Protein AF-A0A0K8THL3-F1 (afdb_monomer_lite)

Secondary structure (DSSP, 8-state):
-EEEHHHHHHHHHHHHHHTTPPPPPHHHHHHHHHHHSTTPEEEEESSTTTPEEEEES--PPTT-GGGGGGGHHHHGGG------PPPP-----------------------------HHHHH--GGGSS--PPP-PPPTT-PPPTT--HHHHHHHHHHTT-

Foldseek 3Di:
DKAFLVLVVVVVVVVCVVVVHDDDDSVVVVVVVPVVDDPWDWDFDDDVPPTGIITPPDDDDPPDPSPVVRPPVVVVPPDDDDDDDDDDDDDDDDDDDDDDDDDDDDDDDDPPPPPDDPCNVPPDCPVVDPDDDDPDDPPPDDDPPVDDVVNVVVVVVVVPD

Sequence (161 aa):
VSLPRSTLYNHYLRHCYDNKLDPVNAASFGKLIRSVFLGLRTRRLGTRGNSKYHYYGIRVKAGSVLTHMAGEDELAGRGGSAKRFRLSGGGSVPGGATPGGSTIKEDPSSLGGGGVSLQEYLGEGSGAIPEFPEVEAPPGTAIPTMCTLEDLDTFRSIYRE

pLDDT: mean 71.25, std 22.33, range [30.94, 98.06]

Organism: Lygus hesperus (NCBI:txid30085)

Structure (mmCIF, N/CA/C/O backbone):
data_AF-A0A0K8THL3-F1
#
_entry.id   AF-A0A0K8THL3-F1
#
loop_
_atom_site.group_PDB
_atom_site.id
_atom_site.type_symbol
_atom_site.label_atom_id
_atom_site.label_alt_id
_atom_site.label_comp_id
_atom_site.label_asym_id
_atom_site.label_entity_id
_atom_site.label_seq_id
_atom_site.pdbx_PDB_ins_code
_atom_site.Cartn_x
_atom_site.Cartn_y
_atom_site.Cartn_z
_atom_site.occupancy
_atom_site.B_iso_or_equiv
_atom_site.auth_seq_id
_atom_site.auth_comp_id
_atom_site.auth_asym_id
_atom_site.auth_atom_id
_atom_site.pdbx_PDB_model_num
ATOM 1 N N .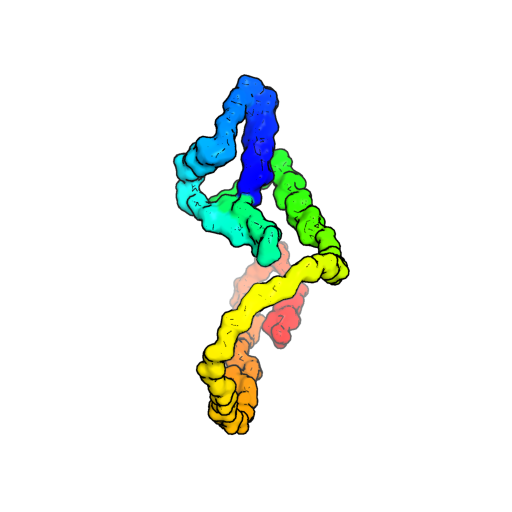 VAL A 1 1 ? -3.066 -11.483 2.673 1.00 85.88 1 VAL A N 1
ATOM 2 C CA . VAL A 1 1 ? -3.514 -10.488 1.664 1.00 85.88 1 VAL A CA 1
ATOM 3 C C . VAL A 1 1 ? -2.452 -9.402 1.483 1.00 85.88 1 VAL A C 1
ATOM 5 O O . VAL A 1 1 ? -1.782 -9.061 2.459 1.00 85.88 1 VAL A O 1
ATOM 8 N N . SER A 1 2 ? -2.244 -8.908 0.260 1.00 91.44 2 SER A N 1
ATOM 9 C CA . SER A 1 2 ? -1.253 -7.862 -0.049 1.00 91.44 2 SER A CA 1
ATOM 10 C C . SER A 1 2 ? -1.715 -6.950 -1.176 1.00 91.44 2 SER A C 1
ATOM 12 O O . SER A 1 2 ? -2.464 -7.398 -2.037 1.00 91.44 2 SER A O 1
ATOM 14 N N . LEU A 1 3 ? -1.191 -5.724 -1.212 1.00 93.88 3 LEU A N 1
ATOM 15 C CA . LEU A 1 3 ? -1.493 -4.728 -2.240 1.00 93.88 3 LEU A CA 1
ATOM 16 C C . LEU A 1 3 ? -0.194 -4.186 -2.875 1.00 93.88 3 LEU A C 1
ATOM 18 O O . LEU A 1 3 ? 0.774 -3.950 -2.135 1.00 93.88 3 LEU A O 1
ATOM 22 N N . PRO A 1 4 ? -0.122 -4.002 -4.208 1.00 95.25 4 PRO A N 1
ATOM 23 C CA . PRO A 1 4 ? 1.056 -3.425 -4.853 1.00 95.25 4 PRO A CA 1
ATOM 24 C C . PRO A 1 4 ? 1.303 -1.980 -4.395 1.00 95.25 4 PRO A C 1
ATOM 26 O O . PRO A 1 4 ? 0.371 -1.189 -4.231 1.00 95.25 4 PRO A O 1
ATOM 29 N N . ARG A 1 5 ? 2.577 -1.609 -4.191 1.00 96.19 5 ARG A N 1
ATOM 30 C CA . ARG A 1 5 ? 2.930 -0.242 -3.757 1.00 96.19 5 ARG A CA 1
ATOM 31 C C . ARG A 1 5 ? 2.615 0.815 -4.812 1.00 96.19 5 ARG A C 1
ATOM 33 O O . ARG A 1 5 ? 2.231 1.919 -4.445 1.00 96.19 5 ARG A O 1
ATOM 40 N N . SER A 1 6 ? 2.796 0.476 -6.089 1.00 94.62 6 SER A N 1
ATOM 41 C CA . SER A 1 6 ? 2.522 1.357 -7.230 1.00 94.62 6 SER A CA 1
ATOM 42 C C . SER A 1 6 ? 1.055 1.759 -7.269 1.00 94.62 6 SER A C 1
ATOM 44 O O . SER A 1 6 ? 0.757 2.947 -7.239 1.00 94.62 6 SER A O 1
ATOM 46 N N . THR A 1 7 ? 0.148 0.781 -7.246 1.00 93.19 7 THR A N 1
ATOM 47 C CA . THR A 1 7 ? -1.303 1.000 -7.269 1.00 93.19 7 THR A CA 1
ATOM 48 C C . THR A 1 7 ? -1.738 1.917 -6.128 1.00 93.19 7 THR A C 1
ATOM 50 O O . THR A 1 7 ? -2.453 2.895 -6.338 1.00 93.19 7 THR A O 1
ATOM 53 N N . LEU A 1 8 ? -1.246 1.652 -4.914 1.00 94.38 8 LEU A N 1
ATOM 54 C CA . LEU A 1 8 ? -1.619 2.429 -3.737 1.00 94.38 8 LEU A CA 1
ATOM 55 C C . LEU A 1 8 ? -1.040 3.858 -3.762 1.00 94.38 8 LEU A C 1
ATOM 57 O O . LEU A 1 8 ? -1.743 4.800 -3.400 1.00 94.38 8 LEU A O 1
ATOM 61 N N . TYR A 1 9 ? 0.196 4.045 -4.235 1.00 96.56 9 TYR A N 1
ATOM 62 C CA . TYR A 1 9 ? 0.767 5.386 -4.399 1.00 96.56 9 TYR A CA 1
ATOM 63 C C . TYR A 1 9 ? 0.084 6.172 -5.529 1.00 96.56 9 TYR A C 1
ATOM 65 O O . TYR A 1 9 ? -0.214 7.347 -5.353 1.00 96.56 9 TYR A O 1
ATOM 73 N N . ASN A 1 10 ? -0.263 5.534 -6.650 1.00 94.81 10 ASN A N 1
ATOM 74 C CA . ASN A 1 10 ? -1.016 6.177 -7.734 1.00 94.81 10 ASN A CA 1
ATOM 75 C C . ASN A 1 10 ? -2.397 6.651 -7.271 1.00 94.81 10 ASN A C 1
ATOM 77 O O . ASN A 1 10 ? -2.831 7.746 -7.624 1.00 94.81 10 ASN A O 1
ATOM 81 N N . HIS A 1 11 ? -3.079 5.861 -6.444 1.00 94.25 11 HIS A N 1
ATOM 82 C CA . HIS A 1 11 ? -4.331 6.296 -5.837 1.00 94.25 11 HIS A CA 1
ATOM 83 C C . HIS A 1 11 ? -4.140 7.492 -4.901 1.00 94.25 11 HIS A C 1
ATOM 85 O O . HIS A 1 11 ? -4.945 8.418 -4.925 1.00 94.25 11 HIS A O 1
ATOM 91 N N . TYR A 1 12 ? -3.062 7.505 -4.113 1.00 95.69 12 TYR A N 1
ATOM 92 C CA . TYR A 1 12 ? -2.699 8.671 -3.309 1.00 95.69 12 TYR A CA 1
ATOM 93 C C . TYR A 1 12 ? -2.476 9.920 -4.179 1.00 95.69 12 TYR A C 1
ATOM 95 O O . TYR A 1 12 ? -3.019 10.973 -3.860 1.00 95.69 12 TYR A O 1
ATOM 103 N N . LEU A 1 13 ? -1.772 9.801 -5.310 1.00 95.88 13 LEU A N 1
ATOM 104 C CA . LEU A 1 13 ? -1.565 10.922 -6.236 1.00 95.88 13 LEU A CA 1
ATOM 105 C C . LEU A 1 13 ? -2.882 11.466 -6.803 1.00 95.88 13 LEU A C 1
ATOM 107 O O . LEU A 1 13 ? -3.075 12.680 -6.826 1.00 95.88 13 LEU A O 1
ATOM 111 N N . ARG A 1 14 ? -3.802 10.584 -7.219 1.00 94.62 14 ARG A N 1
ATOM 112 C CA . ARG A 1 14 ? -5.140 11.002 -7.677 1.00 94.62 14 ARG A CA 1
ATOM 113 C C . ARG A 1 14 ? -5.910 11.713 -6.568 1.00 94.62 14 ARG A C 1
ATOM 115 O O . ARG A 1 14 ? -6.432 12.797 -6.788 1.00 94.62 14 ARG A O 1
ATOM 122 N N . HIS A 1 15 ? -5.893 11.158 -5.357 1.00 94.94 15 HIS A N 1
ATOM 123 C CA . HIS A 1 15 ? -6.540 11.780 -4.206 1.00 94.94 15 HIS A CA 1
ATOM 124 C C . HIS A 1 15 ? -5.981 13.181 -3.914 1.00 94.94 15 HIS A C 1
ATOM 126 O O . HIS A 1 15 ? -6.752 14.107 -3.667 1.00 94.94 15 HIS A O 1
ATOM 132 N N . CYS A 1 16 ? -4.660 13.359 -3.989 1.00 97.25 16 CYS A N 1
ATOM 133 C CA . CYS A 1 16 ? -4.028 14.670 -3.870 1.00 97.25 16 CYS A CA 1
ATOM 134 C C . CYS A 1 16 ? -4.505 15.639 -4.960 1.00 97.25 16 CYS A C 1
ATOM 136 O O . CYS A 1 16 ? -4.880 16.766 -4.647 1.00 97.25 16 CYS A O 1
ATOM 138 N N . TYR A 1 17 ? -4.567 15.192 -6.215 1.00 96.56 17 TYR A N 1
ATOM 139 C CA . TYR A 1 17 ? -5.036 16.010 -7.336 1.00 96.56 17 TYR A CA 1
ATOM 140 C C . TYR A 1 17 ? -6.493 16.481 -7.176 1.00 96.56 17 TYR A C 1
ATOM 142 O O . TYR A 1 17 ? -6.798 17.664 -7.390 1.00 96.56 17 TYR A O 1
ATOM 150 N N . ASP A 1 18 ? -7.379 15.576 -6.759 1.00 96.25 18 ASP A N 1
ATOM 151 C CA . ASP A 1 18 ? -8.805 15.863 -6.567 1.00 96.25 18 ASP A CA 1
ATOM 152 C C . ASP A 1 18 ? -9.028 16.849 -5.412 1.00 96.25 18 ASP A C 1
ATOM 154 O O . ASP A 1 18 ? -9.877 17.734 -5.503 1.00 96.25 18 ASP A O 1
ATOM 158 N N . ASN A 1 19 ? -8.211 16.755 -4.358 1.00 97.19 19 ASN A N 1
ATOM 159 C CA . ASN A 1 19 ? -8.309 17.596 -3.161 1.00 97.19 19 ASN A CA 1
ATOM 160 C C . ASN A 1 19 ? -7.392 18.830 -3.195 1.00 97.19 19 ASN A C 1
ATOM 162 O O . ASN A 1 19 ? -7.303 19.541 -2.197 1.00 97.19 19 ASN A O 1
ATOM 166 N N . LYS A 1 20 ? -6.712 19.094 -4.321 1.00 96.81 20 LYS A N 1
ATOM 167 C CA . LYS A 1 20 ? -5.757 20.211 -4.481 1.00 96.81 20 LYS A CA 1
ATOM 168 C C . LYS A 1 20 ? -4.655 20.218 -3.413 1.00 96.81 20 LYS A C 1
ATOM 170 O O . LYS A 1 20 ? -4.260 21.269 -2.919 1.00 96.81 20 LYS A O 1
ATOM 175 N N . LEU A 1 21 ? -4.168 19.030 -3.063 1.00 96.88 21 LEU A N 1
ATOM 176 C CA . LEU A 1 21 ? -3.054 18.830 -2.142 1.00 96.88 21 LEU A CA 1
ATOM 177 C C . LEU A 1 21 ? -1.776 18.535 -2.919 1.00 96.88 21 LEU A C 1
ATOM 179 O O . LEU A 1 21 ? -1.799 17.792 -3.902 1.00 96.88 21 LEU A O 1
ATOM 183 N N . ASP A 1 22 ? -0.649 19.025 -2.413 1.00 97.12 22 ASP A N 1
ATOM 184 C CA . ASP A 1 22 ? 0.654 18.658 -2.951 1.00 97.12 22 ASP A CA 1
ATOM 185 C C . ASP A 1 22 ? 1.052 17.253 -2.478 1.00 97.12 22 ASP A C 1
ATOM 187 O O . ASP A 1 22 ? 1.106 16.986 -1.269 1.00 97.12 22 ASP A O 1
ATOM 191 N N . PRO A 1 23 ? 1.328 16.318 -3.404 1.00 97.00 23 PRO A N 1
ATOM 192 C CA . PRO A 1 23 ? 1.709 14.973 -3.029 1.00 97.00 23 PRO A CA 1
ATOM 193 C C . PRO A 1 23 ? 3.135 14.935 -2.478 1.00 97.00 23 PRO A C 1
ATOM 195 O O . PRO A 1 23 ? 4.074 15.500 -3.042 1.00 97.00 23 PRO A O 1
ATOM 198 N N . VAL A 1 24 ? 3.330 14.168 -1.408 1.00 97.12 24 VAL A N 1
ATOM 199 C CA . VAL A 1 24 ? 4.670 13.836 -0.921 1.00 97.12 24 VAL A CA 1
ATOM 200 C C . VAL A 1 24 ? 5.300 12.763 -1.803 1.00 97.12 24 VAL A C 1
ATOM 202 O O . VAL A 1 24 ? 4.609 11.910 -2.357 1.00 97.12 24 VAL A O 1
ATOM 205 N N . ASN A 1 25 ? 6.631 12.755 -1.889 1.00 97.06 25 ASN A N 1
ATOM 206 C CA . ASN A 1 25 ? 7.347 11.748 -2.670 1.00 97.06 25 ASN A CA 1
ATOM 207 C C . ASN A 1 25 ? 7.098 10.313 -2.153 1.00 97.06 25 ASN A C 1
ATOM 209 O O . ASN A 1 25 ? 6.742 10.091 -0.992 1.00 97.06 25 ASN A O 1
ATOM 213 N N . ALA A 1 26 ? 7.376 9.318 -2.998 1.00 94.75 26 ALA A N 1
ATOM 214 C CA . ALA A 1 26 ? 7.134 7.910 -2.681 1.00 94.75 26 ALA A CA 1
ATOM 215 C C . ALA A 1 26 ? 7.875 7.416 -1.420 1.00 94.75 26 ALA A C 1
ATOM 217 O O . ALA A 1 26 ? 7.373 6.546 -0.703 1.00 94.75 26 ALA A O 1
ATOM 218 N N . ALA A 1 27 ? 9.057 7.961 -1.118 1.00 96.69 27 ALA A N 1
ATOM 219 C CA . ALA A 1 27 ? 9.823 7.577 0.066 1.00 96.69 27 ALA A CA 1
ATOM 220 C C . ALA A 1 27 ? 9.179 8.108 1.357 1.00 96.69 27 ALA A C 1
ATOM 222 O O . ALA A 1 27 ? 9.032 7.363 2.328 1.00 96.69 27 ALA A O 1
ATOM 223 N N . SER A 1 28 ? 8.758 9.372 1.357 1.00 98.06 28 SER A N 1
ATOM 224 C CA . SER A 1 28 ? 8.036 10.022 2.453 1.00 98.06 28 SER A CA 1
ATOM 225 C C . SER A 1 28 ? 6.665 9.390 2.656 1.00 98.06 28 SER A C 1
ATOM 227 O O . SER A 1 28 ? 6.315 9.039 3.782 1.00 98.06 28 SER A O 1
ATOM 229 N N . PHE A 1 29 ? 5.941 9.125 1.570 1.00 97.75 29 PHE A N 1
ATOM 230 C CA . PHE A 1 29 ? 4.697 8.363 1.603 1.00 97.75 29 PHE A CA 1
ATOM 231 C C . PHE A 1 29 ? 4.894 6.991 2.265 1.00 97.75 29 PHE A C 1
ATOM 233 O O . PHE A 1 29 ? 4.116 6.572 3.122 1.00 97.75 29 PHE A O 1
ATOM 240 N N . GLY A 1 30 ? 5.994 6.310 1.932 1.00 97.00 30 GLY A N 1
ATOM 241 C CA . GLY A 1 30 ? 6.357 5.030 2.530 1.00 97.00 30 GLY A CA 1
ATOM 242 C C . GLY A 1 30 ? 6.635 5.085 4.037 1.00 97.00 30 GLY A C 1
ATOM 243 O O . GLY A 1 30 ? 6.526 4.045 4.690 1.00 97.00 30 GLY A O 1
ATOM 244 N N . LYS A 1 31 ? 6.981 6.254 4.591 1.00 97.56 31 LYS A N 1
ATOM 245 C CA . LYS A 1 31 ? 7.077 6.484 6.043 1.00 97.56 31 LYS A CA 1
ATOM 246 C C . LYS A 1 31 ? 5.690 6.728 6.638 1.00 97.56 31 LYS A C 1
ATOM 248 O O . LYS A 1 31 ? 5.334 6.060 7.603 1.00 97.56 31 LYS A O 1
ATOM 253 N N . LEU A 1 32 ? 4.893 7.594 6.009 1.00 97.81 32 LEU A N 1
ATOM 254 C CA . LEU A 1 32 ? 3.529 7.924 6.436 1.00 97.81 32 LEU A CA 1
ATOM 255 C C . LEU A 1 32 ? 2.635 6.681 6.542 1.00 97.81 32 LEU A C 1
ATOM 257 O O . LEU A 1 32 ? 1.986 6.447 7.554 1.00 97.81 32 LEU A O 1
ATOM 261 N N . ILE A 1 33 ? 2.635 5.820 5.526 1.00 97.00 33 ILE A N 1
ATOM 262 C CA . ILE A 1 33 ? 1.786 4.622 5.553 1.00 97.00 33 ILE A CA 1
ATOM 263 C C . ILE A 1 33 ? 2.162 3.657 6.690 1.00 97.00 33 ILE A C 1
ATOM 265 O O . ILE A 1 33 ? 1.301 2.951 7.209 1.00 97.00 33 ILE A O 1
ATOM 269 N N . ARG A 1 34 ? 3.432 3.633 7.115 1.00 96.69 34 ARG A N 1
ATOM 270 C CA . ARG A 1 34 ? 3.882 2.787 8.232 1.00 96.69 34 ARG A CA 1
ATOM 271 C C . ARG A 1 34 ? 3.479 3.344 9.590 1.00 96.69 34 ARG A C 1
ATOM 273 O O . ARG A 1 34 ? 3.327 2.552 10.511 1.00 96.69 34 ARG A O 1
ATOM 280 N N . SER A 1 35 ? 3.314 4.661 9.720 1.00 96.81 35 SER A N 1
ATOM 281 C CA . SER A 1 35 ? 2.808 5.253 10.960 1.00 96.81 35 SER A CA 1
ATOM 282 C C . SER A 1 35 ? 1.296 5.078 11.105 1.00 96.81 35 SER A C 1
ATOM 284 O O . SER A 1 35 ? 0.805 5.013 12.224 1.00 96.81 35 SER A O 1
ATOM 286 N N . VAL A 1 36 ? 0.560 4.980 9.991 1.00 96.56 36 VAL A N 1
ATOM 287 C CA . VAL A 1 36 ? -0.904 4.813 9.998 1.00 96.56 36 VAL A CA 1
ATOM 288 C C . VAL A 1 36 ? -1.321 3.345 10.135 1.00 96.56 36 VAL A C 1
ATOM 290 O O . VAL A 1 36 ? -2.235 3.032 10.894 1.00 96.56 36 VAL A O 1
ATOM 293 N N . PHE A 1 37 ? -0.667 2.427 9.417 1.00 95.88 37 PHE A N 1
ATOM 294 C CA . PHE A 1 37 ? -1.014 1.004 9.446 1.00 95.88 37 PHE A CA 1
ATOM 295 C C . PHE A 1 37 ? -0.018 0.210 10.290 1.00 95.88 37 PHE A C 1
ATOM 297 O O . PHE A 1 37 ? 1.082 -0.127 9.840 1.00 95.88 37 PHE A O 1
ATOM 304 N N . LEU A 1 38 ? -0.432 -0.134 11.511 1.00 95.00 38 LEU A N 1
ATOM 305 C CA . LEU A 1 38 ? 0.361 -0.967 12.409 1.00 95.00 38 LEU A CA 1
ATOM 306 C C . LEU A 1 38 ? 0.567 -2.367 11.810 1.00 95.00 38 LEU A C 1
ATOM 308 O O . LEU A 1 38 ? -0.325 -2.949 11.194 1.00 95.00 38 LEU A O 1
ATOM 312 N N . GLY A 1 39 ? 1.770 -2.915 11.989 1.00 94.19 39 GLY A N 1
ATOM 313 C CA . GLY A 1 39 ? 2.103 -4.269 11.534 1.00 94.19 39 GLY A CA 1
ATOM 314 C C . GLY A 1 39 ? 2.285 -4.423 10.019 1.00 94.19 39 GLY A C 1
ATOM 315 O O . GLY A 1 39 ? 2.398 -5.552 9.536 1.00 94.19 39 GLY A O 1
ATOM 316 N N . LEU A 1 40 ? 2.352 -3.323 9.259 1.00 96.81 40 LEU A N 1
ATOM 317 C CA . LEU A 1 40 ? 2.581 -3.355 7.815 1.00 96.81 40 LEU A CA 1
ATOM 318 C C . LEU A 1 40 ? 3.943 -3.977 7.469 1.00 96.81 40 LEU A C 1
ATOM 320 O O . LEU A 1 40 ? 5.000 -3.459 7.839 1.00 96.81 40 LEU A O 1
ATOM 324 N N . ARG A 1 41 ? 3.940 -5.057 6.684 1.00 96.44 41 ARG A N 1
ATOM 325 C CA . ARG A 1 41 ? 5.164 -5.755 6.257 1.00 96.44 41 ARG A CA 1
ATOM 326 C C . ARG A 1 41 ? 5.523 -5.437 4.807 1.00 96.44 41 ARG A C 1
ATOM 328 O O . ARG A 1 41 ? 4.669 -5.133 3.974 1.00 96.44 41 ARG A O 1
ATOM 335 N N . THR A 1 42 ? 6.811 -5.543 4.490 1.00 96.12 42 THR A N 1
ATOM 336 C CA . THR A 1 42 ? 7.335 -5.426 3.122 1.00 96.12 42 THR A CA 1
ATOM 337 C C . THR A 1 42 ? 7.509 -6.815 2.521 1.00 96.12 42 THR A C 1
ATOM 339 O O . THR A 1 42 ? 8.193 -7.646 3.111 1.00 96.12 42 THR A O 1
ATOM 342 N N . ARG A 1 43 ? 6.960 -7.052 1.325 1.00 97.00 43 ARG A N 1
ATOM 343 C CA . ARG A 1 43 ? 7.262 -8.256 0.533 1.00 97.00 43 ARG A CA 1
ATOM 344 C C . ARG A 1 43 ? 7.592 -7.885 -0.910 1.00 97.00 43 ARG A C 1
ATOM 346 O O . ARG A 1 43 ? 7.105 -6.872 -1.415 1.00 97.00 43 ARG A O 1
ATOM 353 N N . ARG A 1 44 ? 8.418 -8.705 -1.563 1.00 97.12 44 ARG A N 1
ATOM 354 C CA . ARG A 1 44 ? 8.619 -8.684 -3.017 1.00 97.12 44 ARG A CA 1
ATOM 355 C C . ARG A 1 44 ? 7.938 -9.913 -3.608 1.00 97.12 44 ARG A C 1
ATOM 357 O O . ARG A 1 44 ? 8.246 -11.016 -3.169 1.00 97.12 44 ARG A O 1
ATOM 364 N N . LEU A 1 45 ? 6.999 -9.714 -4.530 1.00 95.81 45 LEU A N 1
ATOM 365 C CA . LEU A 1 45 ? 6.188 -10.781 -5.131 1.00 95.81 45 LEU A CA 1
ATOM 366 C C . LEU A 1 45 ? 6.334 -10.758 -6.653 1.00 95.81 45 LEU A C 1
ATOM 368 O O . LEU A 1 45 ? 6.493 -9.683 -7.227 1.00 95.81 45 LEU A O 1
ATOM 372 N N . GLY A 1 46 ? 6.294 -11.932 -7.286 1.00 95.19 46 GLY A N 1
ATOM 373 C CA . GLY A 1 46 ? 6.461 -12.125 -8.732 1.00 95.19 46 GLY A CA 1
ATOM 374 C C . GLY A 1 46 ? 7.670 -13.000 -9.083 1.00 95.19 46 GLY A C 1
ATOM 375 O O . GLY A 1 46 ? 8.502 -13.298 -8.225 1.00 95.19 46 GLY A O 1
ATOM 376 N N . THR A 1 47 ? 7.777 -13.399 -10.351 1.00 96.25 47 THR A N 1
ATOM 377 C CA . THR A 1 47 ? 8.852 -14.268 -10.860 1.00 96.25 47 THR A CA 1
ATOM 378 C C . THR A 1 47 ? 10.206 -13.554 -10.928 1.00 96.25 47 THR A C 1
ATOM 380 O O . THR A 1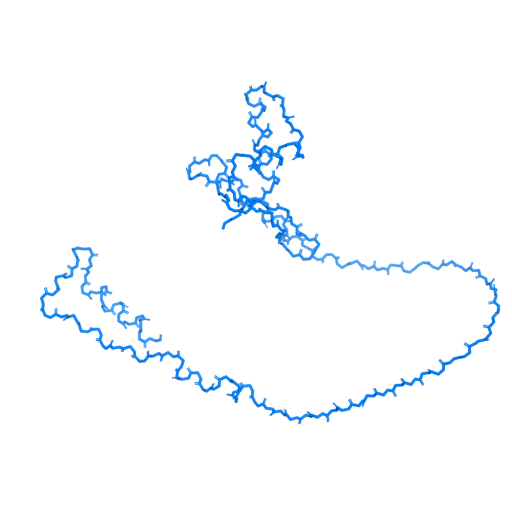 47 ? 10.302 -12.330 -10.791 1.00 96.25 47 THR A O 1
ATOM 383 N N . ARG A 1 48 ? 11.284 -14.323 -11.133 1.00 95.69 48 ARG A N 1
ATOM 384 C CA . ARG A 1 48 ? 12.650 -13.796 -11.266 1.00 95.69 48 ARG A CA 1
ATOM 385 C C . ARG A 1 48 ? 12.695 -12.696 -12.334 1.00 95.69 48 ARG A C 1
ATOM 387 O O . ARG A 1 48 ? 12.297 -12.914 -13.469 1.00 95.69 48 ARG A O 1
ATOM 394 N N . GLY A 1 49 ? 13.180 -11.514 -11.955 1.00 96.12 49 GLY A N 1
ATOM 395 C CA . GLY A 1 49 ? 13.258 -10.338 -12.832 1.00 96.12 49 GLY A CA 1
ATOM 396 C C . GLY A 1 49 ? 11.989 -9.477 -12.882 1.00 96.12 49 GLY A C 1
ATOM 397 O O . GLY A 1 49 ? 12.092 -8.292 -13.175 1.00 96.12 49 GLY A O 1
ATOM 398 N N . ASN A 1 50 ? 10.828 -10.013 -12.497 1.00 94.31 50 ASN A N 1
ATOM 399 C CA . ASN A 1 50 ? 9.546 -9.300 -12.532 1.00 94.31 50 ASN A CA 1
ATOM 400 C C . ASN A 1 50 ? 9.002 -8.939 -11.145 1.00 94.31 50 ASN A C 1
ATOM 402 O O . ASN A 1 50 ? 7.936 -8.335 -11.041 1.00 94.31 50 ASN A O 1
ATOM 406 N N . SER A 1 51 ? 9.712 -9.288 -10.066 1.00 96.94 51 SER A N 1
ATOM 407 C CA . SER A 1 51 ? 9.198 -9.087 -8.714 1.00 96.94 51 SER A CA 1
ATOM 408 C C . SER A 1 51 ? 8.975 -7.607 -8.379 1.00 96.94 51 SER A C 1
ATOM 410 O O . SER A 1 51 ? 9.916 -6.804 -8.397 1.00 96.94 51 SER A O 1
ATOM 412 N N . LYS A 1 52 ? 7.749 -7.262 -7.986 1.00 96.62 52 LYS A N 1
ATOM 413 C CA . LYS A 1 52 ? 7.346 -5.919 -7.550 1.00 96.62 52 LYS A CA 1
ATOM 414 C C . LYS A 1 52 ? 7.268 -5.839 -6.032 1.00 96.62 52 LYS A C 1
ATOM 416 O O . LYS A 1 52 ? 7.257 -6.850 -5.331 1.00 96.62 52 LYS A O 1
ATOM 421 N N . TYR A 1 53 ? 7.257 -4.618 -5.507 1.00 97.56 53 TYR A N 1
ATOM 422 C CA . TYR A 1 53 ? 7.116 -4.378 -4.075 1.00 97.56 53 TYR A CA 1
ATOM 423 C C . TYR A 1 53 ? 5.645 -4.302 -3.680 1.00 97.56 53 TYR A C 1
ATOM 425 O O . TYR A 1 53 ? 4.861 -3.589 -4.304 1.00 97.56 53 TYR A O 1
ATOM 433 N N . HIS A 1 54 ? 5.306 -4.978 -2.587 1.00 97.56 54 HIS A N 1
ATOM 434 C CA . HIS A 1 54 ? 3.965 -5.001 -2.019 1.00 97.56 54 HIS A CA 1
ATOM 435 C C . HIS A 1 54 ? 3.992 -4.577 -0.553 1.00 97.56 54 HIS A C 1
ATOM 437 O O . HIS A 1 54 ? 4.978 -4.783 0.172 1.00 97.56 54 HIS A O 1
ATOM 443 N N . TYR A 1 55 ? 2.876 -4.000 -0.122 1.00 97.75 55 TYR A N 1
ATOM 444 C CA . TYR A 1 55 ? 2.530 -3.885 1.283 1.00 97.75 55 TYR A CA 1
ATOM 445 C C . TYR A 1 55 ? 1.693 -5.095 1.690 1.00 97.75 55 TYR A C 1
ATOM 447 O O . TYR A 1 55 ? 0.691 -5.423 1.054 1.00 97.75 55 TYR A O 1
ATOM 455 N N . TYR A 1 56 ? 2.135 -5.787 2.736 1.00 97.00 56 TYR A N 1
ATOM 456 C CA . TYR A 1 56 ? 1.457 -6.952 3.289 1.00 97.00 56 TYR A CA 1
ATOM 457 C C . TYR A 1 56 ? 0.826 -6.596 4.635 1.00 97.00 56 TYR A C 1
ATOM 459 O O . TYR A 1 56 ? 1.471 -5.945 5.456 1.00 97.00 56 TYR A O 1
ATOM 467 N N . GLY A 1 57 ? -0.410 -7.049 4.858 1.00 94.88 57 GLY A N 1
ATOM 468 C CA . GLY A 1 57 ? -1.192 -6.732 6.062 1.00 94.88 57 GLY A CA 1
ATOM 469 C C . GLY A 1 57 ? -2.299 -5.697 5.845 1.00 94.88 57 GLY A C 1
ATOM 470 O O . GLY A 1 57 ? -3.033 -5.398 6.776 1.00 94.88 57 GLY A O 1
ATOM 471 N N . ILE A 1 58 ? -2.461 -5.193 4.618 1.00 94.69 58 ILE A N 1
ATOM 472 C CA . ILE A 1 58 ? -3.559 -4.296 4.233 1.00 94.69 58 ILE A CA 1
ATOM 473 C C . ILE A 1 58 ? -4.290 -4.825 2.999 1.00 94.69 58 ILE A C 1
ATOM 475 O O . ILE A 1 58 ? -3.734 -5.594 2.209 1.00 94.69 58 ILE A O 1
ATOM 479 N N . ARG A 1 59 ? -5.545 -4.401 2.850 1.00 92.31 59 ARG A N 1
ATOM 480 C CA . ARG A 1 59 ? -6.429 -4.711 1.721 1.00 92.31 59 ARG A CA 1
ATOM 481 C C . ARG A 1 59 ? -7.284 -3.499 1.380 1.00 92.31 59 ARG A C 1
ATOM 483 O O . ARG A 1 59 ? -7.493 -2.635 2.229 1.00 92.31 59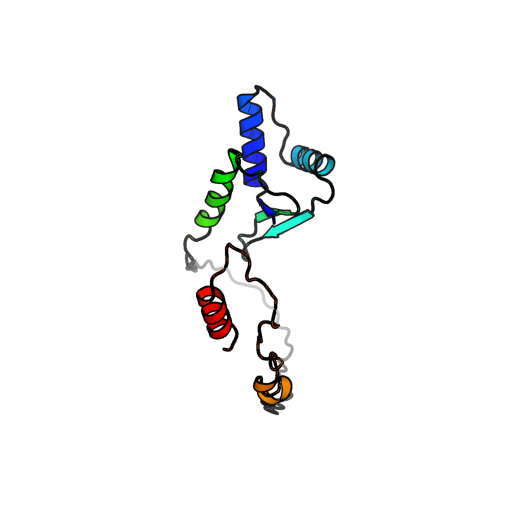 ARG A O 1
ATOM 490 N N . VAL A 1 60 ? -7.789 -3.463 0.152 1.00 90.88 60 VAL A N 1
ATOM 491 C CA . VAL A 1 60 ? -8.781 -2.468 -0.264 1.00 90.88 60 VAL A CA 1
ATOM 492 C C . VAL A 1 60 ? -10.087 -2.720 0.494 1.00 90.88 60 VAL A C 1
ATOM 494 O O . VAL A 1 60 ? -10.492 -3.868 0.682 1.00 90.88 60 VAL A O 1
ATOM 497 N N . LYS A 1 61 ? -10.729 -1.647 0.966 1.00 90.12 61 LYS A N 1
ATOM 498 C CA . LYS A 1 61 ? -12.044 -1.719 1.611 1.00 90.12 61 LYS A CA 1
ATOM 499 C C . LYS A 1 61 ? -13.109 -2.048 0.561 1.00 90.12 61 LYS A C 1
ATOM 501 O O . LYS A 1 61 ? -13.133 -1.415 -0.491 1.00 90.12 61 LYS A O 1
ATOM 506 N N . ALA A 1 62 ? -13.995 -2.998 0.860 1.00 86.31 62 ALA A N 1
ATOM 507 C CA . ALA A 1 62 ? -15.108 -3.344 -0.022 1.00 86.31 62 ALA A CA 1
ATOM 508 C C . ALA A 1 62 ? -15.964 -2.101 -0.336 1.00 86.31 62 ALA A C 1
ATOM 510 O O . ALA A 1 62 ? -16.241 -1.299 0.558 1.00 86.31 62 ALA A O 1
ATOM 511 N N . GLY A 1 63 ? -16.321 -1.921 -1.611 1.00 82.75 63 GLY A N 1
ATOM 512 C CA . GLY A 1 63 ? -17.049 -0.745 -2.105 1.00 82.75 63 GLY A CA 1
ATOM 513 C C . GLY A 1 63 ? -16.182 0.495 -2.366 1.00 82.75 63 GLY A C 1
ATOM 514 O O . GLY A 1 63 ? -16.701 1.527 -2.773 1.00 82.75 63 GLY A O 1
ATOM 515 N N . SER A 1 64 ? -14.863 0.427 -2.150 1.00 83.56 64 SER A N 1
ATOM 516 C CA . SER A 1 64 ? -13.956 1.520 -2.518 1.00 83.56 64 SER A CA 1
ATOM 517 C C . SER A 1 64 ? -13.689 1.534 -4.024 1.00 83.56 64 SER A C 1
ATOM 519 O O . SER A 1 64 ? -13.548 0.477 -4.641 1.00 83.56 64 SER A O 1
ATOM 521 N N . VAL A 1 65 ? -13.506 2.729 -4.591 1.00 75.62 65 VAL A N 1
ATOM 522 C CA . VAL A 1 65 ? -13.116 2.974 -5.995 1.00 75.62 65 VAL A CA 1
ATOM 523 C C . VAL A 1 65 ? -11.855 2.190 -6.404 1.00 75.62 65 VAL A C 1
ATOM 525 O O . VAL A 1 65 ? -11.695 1.796 -7.555 1.00 75.62 65 VAL A O 1
ATOM 528 N N . LEU A 1 66 ? -10.988 1.885 -5.433 1.00 72.69 66 LEU A N 1
ATOM 529 C CA . LEU A 1 66 ? -9.780 1.070 -5.598 1.00 72.69 66 LEU A CA 1
ATOM 530 C C . LEU A 1 66 ? -10.034 -0.405 -5.930 1.00 72.69 66 LEU A C 1
ATOM 532 O O . LEU A 1 66 ? -9.105 -1.090 -6.358 1.00 72.69 66 LEU A O 1
ATOM 536 N N . THR A 1 67 ? -11.249 -0.914 -5.717 1.00 74.56 67 THR A N 1
ATOM 537 C CA . THR A 1 67 ? -11.568 -2.339 -5.912 1.00 74.56 67 THR A CA 1
ATOM 538 C C . THR A 1 67 ? -11.358 -2.757 -7.370 1.00 74.56 67 THR A C 1
ATOM 540 O O . THR A 1 67 ? -10.874 -3.854 -7.626 1.00 74.56 67 THR A O 1
ATOM 543 N N . HIS A 1 68 ? -11.625 -1.854 -8.319 1.00 67.44 68 HIS A N 1
ATOM 544 C CA . HIS A 1 68 ? -11.472 -2.115 -9.753 1.00 67.44 68 HIS A CA 1
ATOM 545 C C . HIS A 1 68 ? -10.020 -2.018 -10.257 1.00 67.44 68 HIS A C 1
ATOM 547 O O . HIS A 1 68 ? -9.697 -2.601 -11.285 1.00 67.44 68 HIS A 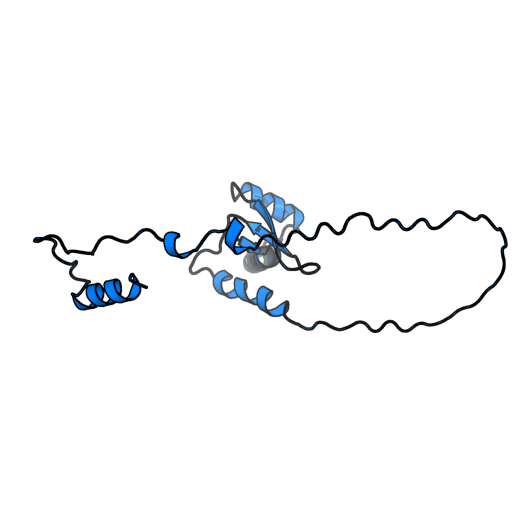O 1
ATOM 553 N N . MET A 1 69 ? -9.125 -1.336 -9.532 1.00 62.59 69 MET A N 1
ATOM 554 C CA . MET A 1 69 ? -7.741 -1.074 -9.973 1.00 62.59 69 MET A CA 1
ATOM 555 C C . MET A 1 69 ? -6.734 -2.141 -9.526 1.00 62.59 69 MET A C 1
ATOM 557 O O . MET A 1 69 ? -5.598 -2.161 -9.982 1.00 62.59 69 MET A O 1
ATOM 561 N N . ALA A 1 70 ? -7.105 -3.045 -8.618 1.00 61.75 70 ALA A N 1
ATOM 562 C CA . ALA A 1 70 ? -6.180 -4.074 -8.139 1.00 61.75 70 ALA A CA 1
ATOM 563 C C . ALA A 1 70 ? -5.888 -5.179 -9.181 1.00 61.75 70 ALA A C 1
ATOM 565 O O . ALA A 1 70 ? -4.940 -5.937 -8.990 1.00 61.75 70 ALA A O 1
ATOM 566 N N . GLY A 1 71 ? -6.681 -5.276 -10.258 1.00 57.47 71 GLY A N 1
ATOM 567 C CA . GLY A 1 71 ? -6.579 -6.344 -11.263 1.00 57.47 71 GLY A CA 1
ATOM 568 C C . GLY A 1 71 ? -5.761 -6.013 -12.519 1.00 57.47 71 GLY A C 1
ATOM 569 O O . GLY A 1 71 ? -5.382 -6.927 -13.246 1.00 57.47 71 GLY A O 1
ATOM 570 N N . GLU A 1 72 ? -5.467 -4.738 -12.795 1.00 57.66 72 GLU A N 1
ATOM 571 C CA . GLU A 1 72 ? -4.851 -4.327 -14.072 1.00 57.66 72 GLU A CA 1
ATOM 572 C C . GLU A 1 72 ? -3.337 -4.612 -14.151 1.00 57.66 72 GLU A C 1
ATOM 574 O O . GLU A 1 72 ? -2.830 -4.994 -15.207 1.00 57.66 72 GLU A O 1
ATOM 579 N N . ASP A 1 73 ? -2.614 -4.531 -13.028 1.00 55.50 73 ASP A N 1
ATOM 580 C CA . ASP A 1 73 ? -1.163 -4.777 -12.974 1.00 55.50 73 ASP A CA 1
ATOM 581 C C . ASP A 1 73 ? -0.784 -6.267 -13.170 1.00 55.50 73 ASP A C 1
ATOM 583 O O . ASP A 1 73 ? 0.341 -6.575 -13.571 1.00 55.50 73 ASP A O 1
ATOM 587 N N . GLU A 1 74 ? -1.696 -7.211 -12.903 1.00 56.59 74 GLU A N 1
ATOM 588 C CA . GLU A 1 74 ? -1.411 -8.656 -12.980 1.00 56.59 74 GLU A CA 1
ATOM 589 C C . GLU A 1 74 ? -1.418 -9.182 -14.428 1.00 56.59 74 GLU A C 1
ATOM 591 O O . GLU A 1 74 ? -0.651 -10.084 -14.781 1.00 56.59 74 GLU A O 1
ATOM 596 N N . LEU A 1 75 ? -2.220 -8.574 -15.308 1.00 55.69 75 LEU A N 1
ATOM 597 C CA . LEU A 1 75 ? -2.377 -9.024 -16.693 1.00 55.69 75 LEU A CA 1
ATOM 598 C C . LEU A 1 75 ? -1.227 -8.564 -17.610 1.00 55.69 75 LEU A C 1
ATOM 600 O O . LEU A 1 75 ? -0.908 -9.240 -18.589 1.00 55.69 75 LEU A O 1
ATOM 604 N N . ALA A 1 76 ? -0.544 -7.466 -17.267 1.00 55.28 76 ALA A N 1
ATOM 605 C CA . ALA A 1 76 ? 0.553 -6.900 -18.060 1.00 55.28 76 ALA A CA 1
ATOM 606 C C . ALA A 1 76 ? 1.866 -7.717 -18.003 1.00 55.28 76 ALA A C 1
ATOM 608 O O . ALA A 1 76 ? 2.752 -7.530 -18.836 1.00 55.28 76 ALA A O 1
ATOM 609 N N . GLY A 1 77 ? 2.010 -8.647 -17.050 1.00 55.34 77 GLY A N 1
ATOM 610 C CA . GLY A 1 77 ? 3.215 -9.475 -16.879 1.00 55.34 77 GLY A CA 1
ATOM 611 C C . GLY A 1 77 ? 3.274 -10.746 -17.738 1.00 55.34 77 GLY A C 1
ATOM 612 O O . GLY A 1 77 ? 4.276 -11.461 -17.694 1.00 55.34 77 GLY A O 1
ATOM 613 N N . ARG A 1 78 ? 2.221 -11.053 -18.509 1.00 56.69 78 ARG A N 1
ATOM 614 C CA . ARG A 1 78 ? 2.112 -12.282 -19.325 1.00 56.69 78 ARG A CA 1
ATOM 615 C C . ARG A 1 78 ? 2.612 -12.115 -20.771 1.00 56.69 78 ARG A C 1
ATOM 617 O O . ARG A 1 78 ? 2.424 -13.008 -21.593 1.00 56.69 78 ARG A O 1
ATOM 624 N N . GLY A 1 79 ? 3.253 -10.990 -21.094 1.00 44.16 79 GLY A N 1
ATOM 625 C CA . GLY A 1 79 ? 3.798 -10.705 -22.422 1.00 44.16 79 GLY A CA 1
ATOM 626 C C . GLY A 1 79 ? 5.203 -11.278 -22.644 1.00 44.16 79 GLY A C 1
ATOM 627 O O . GLY A 1 79 ? 6.186 -10.665 -22.250 1.00 44.16 79 GLY A O 1
ATOM 628 N N . GLY A 1 80 ? 5.279 -12.427 -23.323 1.00 43.19 80 GLY A N 1
ATOM 629 C CA . GLY A 1 80 ? 6.326 -12.762 -24.301 1.00 43.19 80 GLY A CA 1
ATOM 630 C C . GLY A 1 80 ? 7.763 -12.991 -23.809 1.00 43.19 80 GLY A C 1
ATOM 631 O O . GLY A 1 80 ? 8.558 -12.066 -23.668 1.00 43.19 80 GLY A O 1
ATOM 632 N N . SER A 1 81 ? 8.168 -14.262 -23.724 1.00 45.53 81 SER A N 1
ATOM 633 C CA . SER A 1 81 ? 9.581 -14.655 -23.786 1.00 45.53 81 SER A CA 1
ATOM 634 C C . SER A 1 81 ? 10.178 -14.334 -25.163 1.00 45.53 81 SER A C 1
ATOM 636 O O . SER A 1 81 ? 10.151 -15.161 -26.072 1.00 45.53 81 SER A O 1
ATOM 638 N N . ALA A 1 82 ? 10.765 -13.149 -25.324 1.00 46.25 82 ALA A N 1
ATOM 639 C CA . ALA A 1 82 ? 11.615 -12.850 -26.471 1.00 46.25 82 ALA A CA 1
ATOM 640 C C . ALA A 1 82 ? 13.018 -13.446 -26.248 1.00 46.25 82 ALA A C 1
ATOM 642 O O . ALA A 1 82 ? 13.844 -12.907 -25.506 1.00 46.25 82 ALA A O 1
ATOM 643 N N . LYS A 1 83 ? 13.281 -14.588 -26.899 1.00 47.06 83 LYS A N 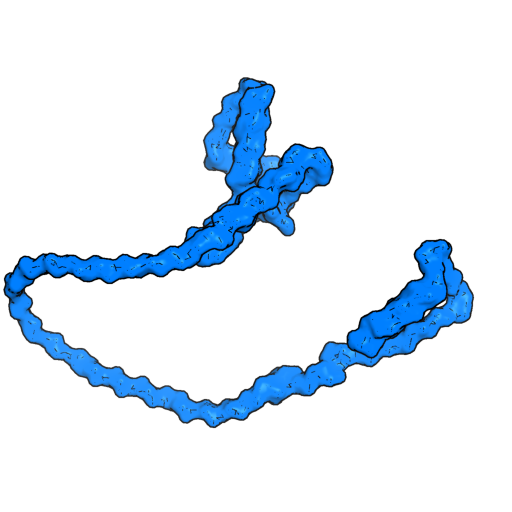1
ATOM 644 C CA . LYS A 1 83 ? 14.623 -15.157 -27.104 1.00 47.06 83 LYS A CA 1
ATOM 645 C C . LYS A 1 83 ? 15.537 -14.082 -27.704 1.00 47.06 83 LYS A C 1
ATOM 647 O O . LYS A 1 83 ? 15.356 -13.673 -28.846 1.00 47.06 83 LYS A O 1
ATOM 652 N N . ARG A 1 84 ? 16.541 -13.638 -26.945 1.00 43.09 84 ARG A N 1
ATOM 653 C CA . ARG A 1 84 ? 17.595 -12.744 -27.441 1.00 43.09 84 ARG A CA 1
ATOM 654 C C . ARG A 1 84 ? 18.626 -13.577 -28.205 1.00 43.09 84 ARG A C 1
ATOM 656 O O . ARG A 1 84 ? 19.407 -14.291 -27.582 1.00 43.09 84 ARG A O 1
ATOM 663 N N . PHE A 1 85 ? 18.631 -13.489 -29.533 1.00 42.81 85 PHE A N 1
ATOM 664 C CA . PHE A 1 85 ? 19.736 -13.979 -30.360 1.00 42.81 85 PHE A CA 1
ATOM 665 C C . PHE A 1 85 ? 20.946 -13.053 -30.146 1.00 42.81 85 PHE A C 1
ATOM 667 O O . PHE A 1 85 ? 20.826 -11.834 -30.272 1.00 42.81 85 PHE A O 1
ATOM 674 N N . ARG A 1 86 ? 22.097 -13.614 -29.759 1.00 41.50 86 ARG A N 1
ATOM 675 C CA . ARG A 1 86 ? 23.375 -12.892 -29.677 1.00 41.50 86 ARG A CA 1
ATOM 676 C C . ARG A 1 86 ? 24.048 -12.968 -31.047 1.00 41.50 86 ARG A C 1
ATOM 678 O O . ARG A 1 86 ? 24.396 -1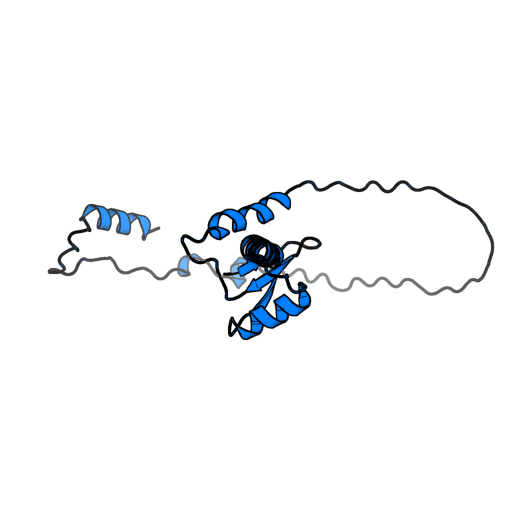4.061 -31.478 1.00 41.50 86 ARG A O 1
ATOM 685 N N . LEU A 1 87 ? 24.233 -11.826 -31.709 1.00 41.00 87 LEU A N 1
ATOM 686 C CA . LEU A 1 87 ? 25.081 -11.715 -32.895 1.00 41.00 87 LEU A CA 1
ATOM 687 C C . LEU A 1 87 ? 26.520 -11.437 -32.441 1.00 41.00 87 LEU A C 1
ATOM 689 O O . LEU A 1 87 ? 26.791 -10.428 -31.793 1.00 41.00 87 LEU A O 1
ATOM 693 N N . SER A 1 88 ? 27.405 -12.382 -32.748 1.00 38.81 88 SER A N 1
ATOM 694 C CA . SER A 1 88 ? 28.859 -12.272 -32.632 1.00 38.81 88 SER A CA 1
ATOM 695 C C . SER A 1 88 ? 29.381 -11.309 -33.703 1.00 38.81 88 SER A C 1
ATOM 697 O O . SER A 1 88 ? 29.076 -11.489 -34.880 1.00 38.81 88 SER A O 1
ATOM 699 N N . GLY A 1 89 ? 30.149 -10.296 -33.299 1.00 34.44 89 GLY A N 1
ATOM 700 C CA . GLY A 1 89 ? 30.863 -9.381 -34.189 1.00 34.44 89 GLY A CA 1
ATOM 701 C C . GLY A 1 89 ? 32.305 -9.254 -33.713 1.00 34.44 89 GLY A C 1
ATOM 702 O O . GLY A 1 89 ? 32.546 -8.760 -32.615 1.00 34.44 89 GLY A O 1
ATOM 703 N N . GLY A 1 90 ? 33.234 -9.783 -34.511 1.00 35.53 90 GLY A N 1
ATOM 704 C CA . GLY A 1 90 ? 34.658 -9.862 -34.205 1.00 35.53 90 GLY A CA 1
ATOM 705 C C . GLY A 1 90 ? 35.399 -8.531 -34.337 1.00 35.53 90 GLY A C 1
ATOM 706 O O . GLY A 1 90 ? 35.011 -7.648 -35.096 1.00 35.53 90 GLY A O 1
ATOM 707 N N . GLY A 1 91 ? 36.506 -8.434 -33.603 1.00 34.81 91 GLY A N 1
ATOM 708 C CA . GLY A 1 91 ? 37.485 -7.357 -33.681 1.00 34.81 91 GLY A CA 1
ATOM 709 C C . GLY A 1 91 ? 38.806 -7.841 -33.087 1.00 34.81 91 GLY A C 1
ATOM 710 O O . GLY A 1 91 ? 38.893 -8.149 -31.904 1.00 34.81 91 GLY A O 1
ATOM 711 N N . SER A 1 92 ? 39.795 -7.984 -33.956 1.00 34.44 92 SER A N 1
ATOM 712 C CA . SER A 1 92 ? 41.139 -8.531 -33.764 1.00 34.44 92 SER A CA 1
ATOM 713 C C . SER A 1 92 ? 42.140 -7.521 -33.196 1.00 34.44 92 SER A C 1
ATOM 715 O O . SER A 1 92 ? 42.168 -6.400 -33.686 1.00 34.44 92 SER A O 1
ATOM 717 N N . VAL A 1 93 ? 43.034 -7.958 -32.294 1.00 42.75 93 VAL A N 1
ATOM 718 C CA . VAL A 1 93 ? 44.460 -7.547 -32.206 1.00 42.75 93 VAL A CA 1
ATOM 719 C C . VAL A 1 93 ? 45.282 -8.596 -31.415 1.00 42.75 93 VAL A C 1
ATOM 721 O O . VAL A 1 93 ? 44.731 -9.195 -30.491 1.00 42.75 93 VAL A O 1
ATOM 724 N N . PRO A 1 94 ? 46.566 -8.853 -31.761 1.00 43.91 94 PRO A N 1
ATOM 725 C CA . PRO A 1 94 ? 47.370 -9.942 -31.196 1.00 43.91 94 PRO A CA 1
ATOM 726 C C . PRO A 1 94 ? 48.412 -9.482 -30.154 1.00 43.91 94 PRO A C 1
ATOM 728 O O . PRO A 1 94 ? 48.856 -8.338 -30.172 1.00 43.91 94 PRO A O 1
ATOM 731 N N . GLY A 1 95 ? 48.902 -10.434 -29.349 1.00 30.94 95 GLY A N 1
ATOM 732 C CA . GLY A 1 95 ? 50.275 -10.419 -28.819 1.00 30.94 95 GLY A CA 1
ATOM 733 C C . GLY A 1 95 ? 50.423 -10.363 -27.293 1.00 30.94 95 GLY A C 1
ATOM 734 O O . GLY A 1 95 ? 50.077 -9.368 -26.669 1.00 30.94 95 GLY A O 1
ATOM 735 N N . GLY A 1 96 ? 51.029 -11.404 -26.707 1.00 33.47 96 GLY A N 1
ATOM 736 C CA . GLY A 1 96 ? 51.538 -11.380 -25.328 1.00 33.47 96 GLY A CA 1
ATOM 737 C C . GLY A 1 96 ? 51.646 -12.765 -24.688 1.00 33.47 96 GLY A C 1
ATOM 738 O O . GLY A 1 96 ? 50.675 -13.275 -24.145 1.00 33.47 96 GLY A O 1
ATOM 739 N N . ALA A 1 97 ? 52.824 -13.381 -24.777 1.00 36.28 97 ALA A N 1
ATOM 740 C CA . ALA A 1 97 ? 53.143 -14.715 -24.269 1.00 36.28 97 ALA A CA 1
ATOM 741 C C . ALA A 1 97 ? 53.272 -14.788 -22.732 1.00 36.28 97 ALA A C 1
ATOM 743 O O . ALA A 1 97 ? 53.794 -13.865 -22.114 1.00 36.28 97 ALA A O 1
ATOM 744 N N . THR A 1 98 ? 52.893 -15.926 -22.135 1.00 43.81 98 THR A N 1
ATOM 745 C CA . THR A 1 98 ? 53.621 -16.627 -21.047 1.00 43.81 98 THR A CA 1
ATOM 746 C C . THR A 1 98 ? 52.956 -17.987 -20.748 1.00 43.81 98 THR A C 1
ATOM 748 O O . THR A 1 98 ? 51.728 -18.054 -20.703 1.00 43.81 98 THR A O 1
ATOM 751 N N . PRO A 1 99 ? 53.719 -19.085 -20.559 1.00 44.53 99 PRO A N 1
ATOM 752 C CA . PRO A 1 99 ? 53.179 -20.404 -20.239 1.00 44.53 99 PRO A CA 1
ATOM 753 C C . PRO A 1 99 ? 53.206 -20.660 -18.724 1.00 44.53 99 PRO A C 1
ATOM 755 O O . PRO A 1 99 ? 54.190 -20.370 -18.048 1.00 44.53 99 PRO A O 1
ATOM 758 N N . GLY A 1 100 ? 52.143 -21.256 -18.190 1.00 34.41 100 GLY A N 1
ATOM 759 C CA . GLY A 1 100 ? 52.074 -21.696 -16.797 1.00 34.41 100 GLY A CA 1
ATOM 760 C C . GLY A 1 100 ? 50.981 -22.743 -16.647 1.00 34.41 100 GLY A C 1
ATOM 761 O O . GLY A 1 100 ? 49.808 -22.407 -16.527 1.00 34.41 100 GLY A O 1
ATOM 762 N N . GLY A 1 101 ? 51.366 -24.015 -16.750 1.00 33.19 101 GLY A N 1
ATOM 763 C CA . GLY A 1 101 ? 50.460 -25.149 -16.611 1.00 33.19 101 GLY A CA 1
ATOM 764 C C . GLY A 1 101 ? 49.993 -25.365 -15.173 1.00 33.19 101 GLY A C 1
ATOM 765 O O . GLY A 1 101 ? 50.682 -24.978 -14.235 1.00 33.19 101 GLY A O 1
ATOM 766 N N . SER A 1 102 ? 48.841 -26.023 -15.020 1.00 36.84 102 SER A N 1
ATOM 767 C CA . SER A 1 102 ? 48.514 -26.945 -13.920 1.00 36.84 102 SER A CA 1
ATOM 768 C C . SER A 1 102 ? 47.196 -27.668 -14.228 1.00 36.84 102 SER A C 1
ATOM 770 O O . SER A 1 102 ? 46.113 -27.115 -14.092 1.00 36.84 102 SER A O 1
ATOM 772 N N . THR A 1 103 ? 47.347 -28.904 -14.707 1.00 37.59 103 THR A N 1
ATOM 773 C CA . THR A 1 103 ? 46.584 -30.112 -14.341 1.00 37.59 103 THR A CA 1
ATOM 774 C C . THR A 1 103 ? 45.084 -30.000 -14.052 1.00 37.59 103 THR A C 1
ATOM 776 O O . THR A 1 103 ? 44.653 -29.624 -12.965 1.00 37.59 103 THR A O 1
ATOM 779 N N . ILE A 1 104 ? 44.319 -30.535 -15.005 1.00 40.34 104 ILE A N 1
ATOM 780 C CA . ILE A 1 104 ? 43.002 -31.143 -14.815 1.00 40.34 104 ILE A CA 1
ATOM 781 C C . ILE A 1 104 ? 43.163 -32.372 -13.904 1.00 40.34 104 ILE A C 1
ATOM 783 O O . ILE A 1 104 ? 43.962 -33.262 -14.198 1.00 40.34 104 ILE A O 1
ATOM 787 N N . LYS A 1 105 ? 42.390 -32.432 -12.818 1.00 38.19 105 LYS A N 1
ATOM 788 C CA . LYS A 1 105 ? 42.023 -33.685 -12.152 1.00 38.19 105 LYS A CA 1
ATOM 789 C C . LYS A 1 105 ? 40.506 -33.716 -12.031 1.00 38.19 105 LYS A C 1
ATOM 791 O O . LYS A 1 105 ? 39.924 -33.015 -11.210 1.00 38.19 105 LYS A O 1
ATOM 796 N N . GLU A 1 106 ? 39.903 -34.502 -12.910 1.00 33.44 106 GLU A N 1
ATOM 797 C CA . GLU A 1 106 ? 38.552 -35.020 -12.764 1.00 33.44 106 GLU A CA 1
ATOM 798 C C . GLU A 1 106 ? 38.599 -36.182 -11.767 1.00 33.44 106 GLU A C 1
ATOM 800 O O . GLU A 1 106 ? 39.435 -37.076 -11.895 1.00 33.44 106 GLU A O 1
ATOM 805 N N . ASP A 1 107 ? 37.709 -36.162 -10.780 1.00 35.53 107 ASP A N 1
ATOM 806 C CA . ASP A 1 107 ? 37.395 -37.314 -9.937 1.00 35.53 107 ASP A CA 1
ATOM 807 C C . ASP A 1 107 ? 35.866 -37.362 -9.780 1.00 35.53 107 ASP A C 1
ATOM 809 O O . ASP A 1 107 ? 35.291 -36.490 -9.121 1.00 35.53 107 ASP A O 1
ATOM 813 N N . PRO A 1 108 ? 35.169 -38.304 -10.442 1.00 40.94 108 PRO A N 1
ATOM 814 C CA . PRO A 1 108 ? 33.779 -38.608 -10.167 1.00 40.94 108 PRO A CA 1
ATOM 815 C C . PRO A 1 108 ? 33.729 -39.839 -9.258 1.00 40.94 108 PRO A C 1
ATOM 817 O O . PRO A 1 108 ? 33.594 -40.974 -9.717 1.00 40.94 108 PRO A O 1
ATOM 820 N N . SER A 1 109 ? 33.831 -39.623 -7.951 1.00 37.59 109 SER A N 1
ATOM 821 C CA . SER A 1 109 ? 33.641 -40.687 -6.970 1.00 37.59 109 SER A CA 1
ATOM 822 C C . SER A 1 109 ? 32.165 -40.807 -6.568 1.00 37.59 109 SER A C 1
ATOM 824 O O . SER A 1 109 ? 31.562 -39.895 -6.010 1.00 37.59 109 SER A O 1
ATOM 826 N N . SER A 1 110 ? 31.645 -42.018 -6.785 1.00 40.53 110 SER A N 1
ATOM 827 C CA . SER A 1 110 ? 30.499 -42.647 -6.113 1.00 40.53 110 SER A CA 1
ATOM 828 C C . SER A 1 110 ? 29.097 -42.451 -6.706 1.00 40.53 110 SER A C 1
ATOM 830 O O . SER A 1 110 ? 28.228 -41.756 -6.180 1.00 40.53 110 SER A O 1
ATOM 832 N N . LEU A 1 111 ? 28.847 -43.228 -7.762 1.00 44.16 111 LEU A N 1
ATOM 833 C CA . LEU A 1 111 ? 27.555 -43.862 -8.013 1.00 44.16 111 LEU A CA 1
ATOM 834 C C . LEU A 1 111 ? 27.311 -44.943 -6.944 1.00 44.16 111 LEU A C 1
ATOM 836 O O . LEU A 1 111 ? 27.782 -46.070 -7.069 1.00 44.16 111 LEU A O 1
ATOM 840 N N . GLY A 1 112 ? 26.558 -44.597 -5.903 1.00 38.84 112 GLY A N 1
ATOM 841 C CA . GLY A 1 112 ? 25.917 -45.541 -4.985 1.00 38.84 112 GLY A CA 1
ATOM 842 C C . GLY A 1 112 ? 24.414 -45.564 -5.239 1.00 38.84 112 GLY A C 1
ATOM 843 O O . GLY A 1 112 ? 23.642 -45.041 -4.443 1.00 38.84 112 GLY A O 1
ATOM 844 N N . GLY A 1 113 ? 24.006 -46.097 -6.393 1.00 40.69 113 GLY A N 1
ATOM 845 C CA . GLY A 1 113 ? 22.604 -46.255 -6.777 1.00 40.69 113 GLY A CA 1
ATOM 846 C C . GLY A 1 113 ? 21.914 -47.352 -5.970 1.00 40.69 113 GLY A C 1
ATOM 847 O O . GLY A 1 113 ? 21.760 -48.468 -6.452 1.00 40.69 113 GLY A O 1
ATOM 848 N N . GLY A 1 114 ? 21.488 -47.030 -4.750 1.00 43.03 114 GLY A N 1
ATOM 849 C CA . GLY A 1 114 ? 20.415 -47.743 -4.063 1.00 43.03 114 GLY A CA 1
ATOM 850 C C . GLY A 1 114 ? 19.104 -47.039 -4.383 1.00 43.03 114 GLY A C 1
ATOM 851 O O . GLY A 1 114 ? 18.770 -46.044 -3.746 1.00 43.03 114 GLY A O 1
ATOM 852 N N . GLY A 1 115 ? 18.396 -47.498 -5.415 1.00 50.88 115 GLY A N 1
ATOM 853 C CA . GLY A 1 115 ? 17.055 -47.014 -5.728 1.00 50.88 115 GLY A CA 1
ATOM 854 C C . GLY A 1 115 ? 16.072 -47.451 -4.648 1.00 50.88 115 GLY A C 1
ATOM 855 O O . GLY A 1 115 ? 15.381 -48.447 -4.823 1.00 50.88 115 GLY A O 1
ATOM 856 N N . VAL A 1 116 ? 16.021 -46.725 -3.531 1.00 56.28 116 VAL A N 1
ATOM 857 C CA . VAL A 1 116 ? 14.905 -46.826 -2.589 1.00 56.28 116 VAL A CA 1
ATOM 858 C C . VAL A 1 116 ? 13.672 -46.274 -3.289 1.00 56.28 116 VAL A C 1
ATOM 860 O O . VAL A 1 116 ? 13.667 -45.143 -3.785 1.00 56.28 116 VAL A O 1
ATOM 863 N N . SER A 1 117 ? 12.646 -47.110 -3.417 1.00 60.84 117 SER A N 1
ATOM 864 C CA . SER A 1 117 ? 11.397 -46.691 -4.040 1.00 60.84 117 SER A CA 1
ATOM 865 C C . SER A 1 117 ? 10.804 -45.538 -3.221 1.00 60.84 117 SER A C 1
ATOM 867 O O . SER A 1 117 ? 10.784 -45.585 -1.994 1.00 60.84 117 SER A O 1
ATOM 869 N N . LEU A 1 118 ? 10.307 -44.485 -3.879 1.00 57.78 118 LEU A N 1
ATOM 870 C CA . LEU A 1 118 ? 9.640 -43.354 -3.208 1.00 57.78 118 LEU A CA 1
ATOM 871 C C . LEU A 1 118 ? 8.467 -43.818 -2.316 1.00 57.78 118 LEU A C 1
ATOM 873 O O . LEU A 1 118 ? 8.106 -43.156 -1.345 1.00 57.78 118 LEU A O 1
ATOM 877 N N . GLN A 1 119 ? 7.920 -44.989 -2.636 1.00 59.03 119 GLN A N 1
ATOM 878 C CA . GLN A 1 119 ? 6.866 -45.685 -1.909 1.00 59.03 119 GLN A CA 1
ATOM 879 C C . GLN A 1 119 ? 7.310 -46.141 -0.508 1.00 59.03 119 GLN A C 1
ATOM 881 O O . GLN A 1 119 ? 6.508 -46.131 0.419 1.00 59.03 119 GLN A O 1
ATOM 886 N N . GLU A 1 120 ? 8.594 -46.454 -0.322 1.00 65.19 120 GLU A N 1
ATOM 887 C CA . GLU A 1 120 ? 9.166 -46.866 0.967 1.00 65.19 120 GLU A CA 1
ATOM 888 C C . GLU A 1 120 ? 9.338 -45.682 1.938 1.00 65.19 120 GLU A C 1
ATOM 890 O O . GLU A 1 120 ? 9.304 -45.865 3.151 1.00 65.19 120 GLU A O 1
ATOM 895 N N . TYR A 1 121 ? 9.458 -44.451 1.422 1.00 59.06 121 TYR A N 1
ATOM 896 C CA . TYR A 1 121 ? 9.575 -43.239 2.245 1.00 59.06 121 TYR A CA 1
ATOM 897 C C . TYR A 1 121 ? 8.216 -42.644 2.648 1.00 59.06 121 TYR A C 1
ATOM 899 O O . TYR A 1 121 ? 8.102 -42.022 3.702 1.00 59.06 121 TYR A O 1
ATOM 907 N N . LEU A 1 122 ? 7.192 -42.806 1.804 1.00 64.81 122 LEU A N 1
ATOM 908 C CA . LEU A 1 122 ? 5.870 -42.196 2.000 1.00 64.81 122 LEU A CA 1
ATOM 909 C C . LEU A 1 122 ? 4.798 -43.180 2.497 1.00 64.81 122 LEU A C 1
ATOM 911 O O . LEU A 1 122 ? 3.729 -42.731 2.909 1.00 64.81 122 LEU A O 1
ATOM 915 N N . GLY A 1 123 ? 5.080 -44.488 2.493 1.00 64.88 123 GLY A N 1
ATOM 916 C CA . GLY A 1 123 ? 4.094 -45.530 2.786 1.00 64.88 123 GLY A CA 1
ATOM 917 C C . GLY A 1 123 ? 2.996 -45.625 1.717 1.00 64.88 123 GLY A C 1
ATOM 918 O O . GLY A 1 123 ? 2.901 -44.799 0.806 1.00 64.88 123 GLY A O 1
ATOM 919 N N . GLU A 1 124 ? 2.142 -46.647 1.804 1.00 65.38 124 GLU A N 1
ATOM 920 C CA . GLU A 1 124 ? 0.917 -46.688 1.001 1.00 65.38 124 GLU A CA 1
ATOM 921 C C . GLU A 1 124 ? -0.053 -45.608 1.496 1.00 65.38 124 GLU A C 1
ATOM 923 O O . GLU A 1 124 ? -0.519 -45.636 2.635 1.00 65.38 124 GLU A O 1
ATOM 928 N N . GLY A 1 125 ? -0.405 -44.663 0.618 1.00 60.22 125 GLY A N 1
ATOM 929 C CA . GLY A 1 125 ? -1.348 -43.577 0.918 1.00 60.22 125 GLY A CA 1
ATOM 930 C C . GLY A 1 125 ? -2.765 -44.038 1.284 1.00 60.22 125 GLY A C 1
ATOM 931 O O . GLY A 1 125 ? -3.588 -43.211 1.664 1.00 60.22 125 GLY A O 1
ATOM 932 N N . SER A 1 126 ? -3.043 -45.346 1.224 1.00 64.12 126 SER A N 1
ATOM 933 C CA . SER A 1 126 ? -4.327 -45.944 1.600 1.00 64.12 126 SER A CA 1
ATOM 934 C C . SER A 1 126 ? -4.678 -45.760 3.083 1.00 64.12 126 SER A C 1
ATOM 936 O O . SER A 1 126 ? -5.839 -45.922 3.438 1.00 64.12 126 SER A O 1
ATOM 938 N N . GLY A 1 127 ? -3.707 -45.423 3.942 1.00 59.81 127 GLY A N 1
ATOM 939 C CA . GLY A 1 127 ? -3.930 -45.112 5.361 1.00 59.81 127 GLY A CA 1
ATOM 940 C C . GLY A 1 127 ? -3.855 -43.621 5.714 1.00 59.81 127 GLY A C 1
ATOM 941 O O . GLY A 1 127 ? -3.857 -43.280 6.894 1.00 59.81 127 GLY A O 1
ATOM 942 N N . ALA A 1 128 ? -3.728 -42.722 4.728 1.00 65.12 128 ALA A N 1
ATOM 943 C CA . ALA A 1 128 ? -3.506 -41.294 4.983 1.00 65.12 128 ALA A CA 1
ATOM 944 C C . ALA A 1 128 ? -4.772 -40.542 5.435 1.00 65.12 128 ALA A C 1
ATOM 946 O O . ALA A 1 128 ? -4.664 -39.450 5.997 1.00 65.12 128 ALA A O 1
ATOM 947 N N . ILE A 1 129 ? -5.955 -41.113 5.197 1.00 59.38 129 ILE A N 1
ATOM 948 C CA . ILE A 1 129 ? -7.242 -40.528 5.576 1.00 59.38 129 ILE A CA 1
ATOM 949 C C . ILE A 1 129 ? -7.890 -41.438 6.631 1.00 59.38 129 ILE A C 1
ATOM 951 O O . ILE A 1 129 ? -8.044 -42.631 6.372 1.00 59.38 129 ILE A O 1
ATOM 955 N N . PRO A 1 130 ? -8.237 -40.922 7.826 1.00 65.94 130 PRO A N 1
ATOM 956 C CA . PRO A 1 130 ? -8.956 -41.702 8.826 1.00 65.94 130 PRO A CA 1
ATOM 957 C C . PRO A 1 130 ? -10.329 -42.120 8.289 1.00 65.94 130 PRO A C 1
ATOM 959 O O . PRO A 1 130 ? -11.008 -41.332 7.634 1.00 65.94 130 PRO A O 1
ATOM 962 N N . GLU A 1 131 ? -10.745 -43.348 8.590 1.00 63.12 131 GLU A N 1
ATOM 963 C CA . GLU A 1 131 ? -12.075 -43.843 8.236 1.00 63.12 131 GLU A CA 1
ATOM 964 C C . GLU A 1 131 ? -13.133 -43.006 8.965 1.00 63.12 131 GLU A C 1
ATOM 966 O O . GLU A 1 131 ? -13.211 -42.994 10.198 1.00 63.12 131 GLU A O 1
ATOM 971 N N . PHE A 1 132 ? -13.894 -42.222 8.202 1.00 61.75 132 PHE A N 1
ATOM 972 C CA . PHE A 1 132 ? -14.885 -41.322 8.771 1.00 61.75 132 PHE A CA 1
ATOM 973 C C . PHE A 1 132 ? -16.084 -42.122 9.298 1.00 61.75 132 PHE A C 1
ATOM 975 O O . PHE A 1 132 ? -16.631 -42.948 8.560 1.00 61.75 132 PHE A O 1
ATOM 982 N N . PRO A 1 133 ? -16.533 -41.866 10.542 1.00 69.50 133 PRO A N 1
ATOM 983 C CA . PRO A 1 133 ? -17.738 -42.482 11.080 1.00 69.50 133 PRO A CA 1
ATOM 984 C C . PRO A 1 133 ? -18.941 -42.239 10.166 1.00 69.50 133 PRO A C 1
ATOM 986 O O . PRO A 1 133 ? -19.067 -41.178 9.550 1.00 69.50 133 PRO A O 1
ATOM 989 N N . GLU A 1 134 ? -19.845 -43.212 10.094 1.00 64.56 134 GLU A N 1
ATOM 990 C CA . GLU A 1 134 ? -21.106 -43.047 9.381 1.00 64.56 134 GLU A CA 1
ATOM 991 C C . GLU A 1 134 ? -21.892 -41.874 9.981 1.00 64.56 134 GLU A C 1
ATOM 993 O O . GLU A 1 134 ? -22.099 -41.799 11.192 1.00 64.56 134 GLU A O 1
ATOM 998 N N . VAL A 1 135 ? -22.285 -40.919 9.132 1.00 62.16 135 VAL A N 1
ATOM 999 C CA . VAL A 1 135 ? -23.090 -39.764 9.544 1.00 62.16 135 VAL A CA 1
ATOM 1000 C C . VAL A 1 135 ? -24.512 -40.257 9.805 1.00 62.16 135 VAL A C 1
ATOM 1002 O O . VAL A 1 135 ? -25.384 -40.177 8.943 1.00 62.16 135 VAL A O 1
ATOM 1005 N N . GLU A 1 136 ? -24.743 -40.814 10.988 1.00 63.50 136 GLU A N 1
ATOM 1006 C CA . GLU A 1 136 ? -26.088 -41.056 11.494 1.00 63.50 136 GLU A CA 1
ATOM 1007 C C . GLU A 1 136 ? -26.618 -39.747 12.079 1.00 63.50 136 GLU A C 1
ATOM 1009 O O . GLU A 1 136 ? -26.040 -39.188 13.012 1.00 63.50 136 GLU A O 1
ATOM 1014 N N . ALA A 1 137 ? -27.719 -39.234 11.527 1.00 59.97 137 ALA A N 1
ATOM 1015 C CA . ALA A 1 137 ? -28.448 -38.148 12.164 1.00 59.97 137 ALA A CA 1
ATOM 1016 C C . ALA A 1 137 ? -29.011 -38.676 13.501 1.00 59.97 137 ALA A C 1
ATOM 1018 O O . ALA A 1 137 ? -29.845 -39.585 13.476 1.00 59.97 137 ALA A O 1
ATOM 1019 N N . PRO A 1 138 ? -28.594 -38.143 14.668 1.00 62.34 138 PRO A N 1
ATOM 1020 C CA . PRO A 1 138 ? -29.114 -38.603 15.949 1.00 62.34 138 PRO A CA 1
ATOM 1021 C C . PRO A 1 138 ? -30.638 -38.423 15.983 1.00 62.34 138 PRO A C 1
ATOM 1023 O O . PRO A 1 138 ? -31.117 -37.355 15.568 1.00 62.34 138 PRO A O 1
ATOM 1026 N N . PRO A 1 139 ? -31.413 -39.406 16.484 1.00 56.31 139 PRO A N 1
ATOM 1027 C CA . PRO A 1 139 ? -32.863 -39.286 16.560 1.00 56.31 139 PRO A CA 1
ATOM 1028 C C . PRO A 1 139 ? -33.229 -38.074 17.428 1.00 56.31 139 PRO A C 1
ATOM 1030 O O . PRO A 1 139 ? -32.980 -38.059 18.630 1.00 56.31 139 PRO A O 1
ATOM 1033 N N . GLY A 1 140 ? -33.787 -37.036 16.796 1.00 61.84 140 GLY A N 1
ATOM 1034 C CA . GLY A 1 140 ? -34.189 -35.785 17.452 1.00 61.84 140 GLY A CA 1
ATOM 1035 C C . GLY A 1 140 ? -33.469 -34.518 16.978 1.00 61.84 140 GLY A C 1
ATOM 1036 O O . GLY A 1 140 ? -33.820 -33.429 17.430 1.00 61.84 140 GLY A O 1
ATOM 1037 N N . THR A 1 141 ? -32.508 -34.611 16.055 1.00 59.81 141 THR A N 1
ATOM 1038 C CA . THR A 1 141 ? -31.859 -33.415 15.493 1.00 59.81 141 THR A CA 1
ATOM 1039 C C . THR A 1 141 ? -32.720 -32.853 14.364 1.00 59.81 141 THR A C 1
ATOM 1041 O O . THR A 1 141 ? -32.772 -33.415 13.272 1.00 59.81 141 THR A O 1
ATOM 1044 N N . ALA A 1 142 ? -33.434 -31.757 14.625 1.00 62.50 142 ALA A N 1
ATOM 1045 C CA . ALA A 1 142 ? -34.141 -31.039 13.573 1.00 62.50 142 ALA A CA 1
ATOM 1046 C C . ALA A 1 142 ? -33.110 -30.457 12.599 1.00 62.50 142 ALA A C 1
ATOM 1048 O O . ALA A 1 142 ? -32.249 -29.664 12.989 1.00 62.50 142 ALA A O 1
ATOM 1049 N N . ILE A 1 143 ? -33.197 -30.872 11.338 1.00 62.47 143 ILE A N 1
ATOM 1050 C CA . ILE A 1 143 ? -32.417 -30.286 10.253 1.00 62.47 143 ILE A CA 1
ATOM 1051 C C . ILE A 1 143 ? -32.753 -28.783 10.219 1.00 62.47 143 ILE A C 1
ATOM 1053 O O . ILE A 1 143 ? -33.935 -28.433 10.315 1.00 62.47 143 ILE A O 1
ATOM 1057 N N . PRO A 1 144 ? -31.755 -27.881 10.147 1.00 72.88 144 PRO A N 1
ATOM 1058 C CA . PRO A 1 144 ? -32.009 -26.448 10.036 1.00 72.88 144 PRO A CA 1
ATOM 1059 C C . PRO A 1 144 ? -33.010 -26.169 8.911 1.00 72.88 144 PRO A C 1
ATOM 1061 O O . PRO A 1 144 ? -32.928 -26.794 7.863 1.00 72.88 144 PRO A O 1
ATOM 1064 N N . THR A 1 145 ? -33.918 -25.205 9.071 1.00 66.06 145 THR A N 1
ATOM 1065 C CA . THR A 1 145 ? -34.978 -24.885 8.085 1.00 66.06 145 THR A CA 1
ATOM 1066 C C . THR A 1 145 ? -34.475 -24.487 6.690 1.00 66.06 145 THR A C 1
ATOM 1068 O O . THR A 1 145 ? -35.276 -24.354 5.771 1.00 66.06 145 THR A O 1
ATOM 1071 N N . MET A 1 146 ? -33.163 -24.293 6.536 1.00 63.41 146 MET A N 1
ATOM 1072 C CA . MET A 1 146 ? -32.470 -23.997 5.278 1.00 63.41 146 MET A CA 1
ATOM 1073 C C . MET A 1 146 ? -31.770 -25.219 4.665 1.00 63.41 146 MET A C 1
ATOM 1075 O O . MET A 1 146 ? -31.086 -25.076 3.657 1.00 63.41 146 MET A O 1
ATOM 1079 N N . CYS A 1 147 ? -31.886 -26.388 5.290 1.00 69.06 147 CYS A N 1
ATOM 1080 C CA . CYS A 1 147 ? -31.283 -27.633 4.843 1.00 69.06 147 CYS A CA 1
ATOM 1081 C C . CYS A 1 147 ? -32.380 -28.677 4.642 1.00 69.06 147 CYS A C 1
ATOM 1083 O O . CYS A 1 147 ? -33.290 -28.837 5.459 1.00 69.06 147 CYS A O 1
ATOM 1085 N N . THR A 1 148 ? -32.290 -29.384 3.531 1.00 78.81 148 THR A N 1
ATOM 1086 C CA . THR A 1 148 ? -33.180 -30.476 3.154 1.00 78.81 148 THR A CA 1
ATOM 1087 C C . THR A 1 148 ? -32.481 -31.817 3.374 1.00 78.81 148 THR A C 1
ATOM 1089 O O . THR A 1 148 ? -31.268 -31.887 3.569 1.00 78.81 148 THR A O 1
ATOM 1092 N N . LEU A 1 149 ? -33.246 -32.910 3.345 1.00 74.62 149 LEU A N 1
ATOM 1093 C CA . LEU A 1 149 ? -32.674 -34.262 3.367 1.00 74.62 149 LEU A CA 1
ATOM 1094 C C . LEU A 1 149 ? -31.784 -34.525 2.137 1.00 74.62 149 LEU A C 1
ATOM 1096 O O . LEU A 1 149 ? -30.795 -35.241 2.240 1.00 74.62 149 LEU A O 1
ATOM 1100 N N . GLU A 1 150 ? -32.083 -33.878 1.009 1.00 80.06 150 GLU A N 1
ATOM 1101 C CA . GLU A 1 150 ? -31.305 -33.968 -0.231 1.00 80.06 150 GLU A CA 1
ATOM 1102 C C . GLU A 1 150 ? -29.909 -33.336 -0.087 1.00 80.06 150 GLU A C 1
ATOM 1104 O O . GLU A 1 150 ? -28.926 -33.854 -0.620 1.00 80.06 150 GLU A O 1
ATOM 1109 N N . ASP A 1 151 ? -29.785 -32.272 0.713 1.00 80.88 151 ASP A N 1
ATOM 1110 C CA . ASP A 1 151 ? -28.488 -31.664 1.035 1.00 80.88 151 ASP A CA 1
ATOM 1111 C C . ASP A 1 151 ? -27.608 -32.610 1.867 1.00 80.88 151 ASP A C 1
ATOM 1113 O O . ASP A 1 151 ? -26.387 -32.637 1.696 1.00 80.88 151 ASP A O 1
ATOM 1117 N N . LEU A 1 152 ? -28.216 -33.419 2.744 1.00 76.38 152 LEU A N 1
ATOM 1118 C CA . LEU A 1 152 ? -27.499 -34.427 3.532 1.00 76.38 152 LEU A CA 1
ATOM 1119 C C . LEU A 1 152 ? -27.023 -35.594 2.665 1.00 76.38 152 LEU A C 1
ATOM 1121 O O . LEU A 1 152 ? -25.877 -36.023 2.809 1.00 76.38 152 LEU A O 1
ATOM 1125 N N . ASP A 1 153 ? -27.854 -36.074 1.740 1.00 77.81 153 ASP A N 1
ATOM 1126 C CA . ASP A 1 153 ? -27.458 -37.120 0.788 1.00 77.81 153 ASP A CA 1
ATOM 1127 C C . ASP A 1 153 ? -26.356 -36.630 -0.164 1.00 77.81 153 ASP A C 1
ATOM 1129 O O . ASP A 1 153 ? -25.384 -37.343 -0.443 1.00 77.81 153 ASP A O 1
ATOM 1133 N N . THR A 1 154 ? -26.441 -35.369 -0.593 1.00 81.75 154 THR A N 1
ATOM 1134 C CA . THR A 1 154 ? -25.393 -34.713 -1.386 1.00 81.75 154 THR A CA 1
ATOM 1135 C C . THR A 1 154 ? -24.092 -34.609 -0.589 1.00 81.75 154 THR A C 1
ATOM 1137 O O . THR A 1 154 ? -23.027 -34.964 -1.089 1.00 81.75 154 THR A O 1
ATOM 1140 N N . PHE A 1 155 ? -24.156 -34.206 0.681 1.00 79.75 155 PHE A N 1
ATOM 1141 C CA . PHE A 1 155 ? -22.981 -34.172 1.551 1.00 79.75 155 PHE A CA 1
ATOM 1142 C C . PHE A 1 155 ? -22.366 -35.566 1.749 1.00 79.75 155 PHE A C 1
ATOM 1144 O O . PHE A 1 155 ? -21.148 -35.720 1.652 1.00 79.75 155 PHE A O 1
ATOM 1151 N N . ARG A 1 156 ? -23.194 -36.598 1.967 1.00 74.81 156 ARG A N 1
ATOM 1152 C CA . ARG A 1 156 ? -22.735 -37.985 2.145 1.00 74.81 156 ARG A CA 1
ATOM 1153 C C . ARG A 1 156 ? -22.036 -38.528 0.902 1.00 74.81 156 ARG A C 1
ATOM 1155 O O . ARG A 1 156 ? -21.055 -39.249 1.049 1.00 74.81 156 ARG A O 1
ATOM 1162 N N . SER A 1 157 ? -22.528 -38.201 -0.293 1.00 76.25 157 SER A N 1
ATOM 1163 C CA . SER A 1 157 ? -21.905 -38.652 -1.543 1.00 76.25 157 SER A CA 1
ATOM 1164 C C . SER A 1 157 ? -20.566 -37.959 -1.813 1.00 76.25 157 SER A C 1
ATOM 1166 O O . SER A 1 157 ? -19.624 -38.628 -2.216 1.00 76.25 157 SER A O 1
ATOM 1168 N N . ILE A 1 158 ? -20.441 -36.660 -1.515 1.00 76.62 158 ILE A N 1
ATOM 1169 C CA . ILE A 1 158 ? -19.198 -35.898 -1.739 1.00 76.62 158 ILE A CA 1
ATOM 1170 C C . ILE A 1 158 ? -18.110 -36.236 -0.706 1.00 76.62 158 ILE A C 1
ATOM 1172 O O . ILE A 1 158 ? -16.928 -36.153 -1.016 1.00 76.62 158 ILE A O 1
ATOM 1176 N N . TYR A 1 159 ? -18.483 -36.584 0.528 1.00 65.38 159 TYR A N 1
ATOM 1177 C CA . TYR A 1 159 ? -17.523 -36.782 1.624 1.00 65.38 159 TYR A CA 1
ATOM 1178 C C . TYR A 1 159 ? -17.030 -38.234 1.780 1.00 65.38 159 TYR A C 1
ATOM 1180 O O . TYR A 1 159 ? -16.195 -38.503 2.642 1.00 65.38 159 TYR A O 1
ATOM 1188 N N . ARG A 1 160 ? -17.555 -39.183 0.990 1.00 60.81 160 ARG A N 1
ATOM 1189 C CA . ARG A 1 160 ? -17.161 -40.607 1.021 1.00 60.81 160 ARG A CA 1
ATOM 1190 C C . ARG A 1 160 ? -16.222 -41.042 -0.119 1.00 60.81 160 ARG A C 1
ATOM 1192 O O . ARG A 1 160 ? -15.958 -42.238 -0.217 1.00 60.81 160 ARG A O 1
ATOM 1199 N N . GLU A 1 161 ? -15.694 -40.114 -0.921 1.00 50.44 161 GLU A N 1
ATOM 1200 C CA . GLU A 1 161 ? -14.584 -40.365 -1.866 1.00 50.44 161 GLU A CA 1
ATOM 1201 C C . GLU A 1 161 ? -13.265 -39.735 -1.399 1.00 50.44 161 GLU A C 1
ATOM 1203 O O . GLU A 1 161 ? -13.272 -38.547 -0.998 1.00 50.44 161 GLU A O 1
#

InterPro domains:
  IPR003150 DNA-binding RFX-type winged-helix domain [PF02257] (1-61)
  IPR003150 DNA-binding RFX-type winged-helix domain [PS51526] (1-62)
  IPR036388 Winged helix-like DNA-binding domain superfamily [G3DSA:1.10.10.10] (1-62)
  IPR036390 Winged helix DNA-binding domain superfamily [SSF46785] (2-61)
  IPR039779 RFX-like DNA-binding protein [PTHR12619] (1-161)

Radius of gyration: 31.31 Å; chains: 1; bounding box: 89×68×52 Å